Protein AF-A0A328DP71-F1 (afdb_monomer_lite)

Secondary structure (DSSP, 8-state):
-HHHHHHHHHHHHHTT-B-SSTT-B-HHHHHHHHHHHHHHH-----HHHHHHHHHHHHHHHHHHHHHHHT--TT-SEEEETTTTEEEES-HHHHHHHHHH-GGGGGS----SSS-----HHHHHHHTT-

pLDDT: mean 71.78, std 19.15, range [31.5, 97.19]

Radius of gyration: 16.1 Å; chains: 1; bounding box: 38×31×40 Å

Sequence (129 aa):
MDKVLGASFIEQLNQGNKLDGKLAWKSTSWTAAINALQVKLNVKVDKHNIQARLKTWEKHYDILHPLLISCNSGSPITWDYTAGRIMVHDENVWNERLKVCSCLLTLHLTRDQNTLLMNSHFAFLMAQF

Structure (mmCIF, N/CA/C/O backbone):
data_AF-A0A328DP71-F1
#
_entry.id   AF-A0A328DP71-F1
#
loop_
_atom_site.group_PDB
_atom_site.id
_atom_site.type_symbol
_atom_site.label_atom_id
_atom_site.label_alt_id
_atom_site.label_comp_id
_atom_site.label_asym_id
_atom_site.label_entity_id
_atom_site.label_seq_id
_atom_site.pdbx_PDB_ins_code
_atom_site.Cartn_x
_atom_site.Cartn_y
_atom_site.Cartn_z
_atom_site.occupancy
_atom_site.B_iso_or_equiv
_atom_site.auth_seq_id
_atom_site.auth_comp_id
_atom_site.auth_asym_id
_atom_site.auth_atom_id
_atom_site.pdbx_PDB_model_num
ATOM 1 N N . MET A 1 1 ? -3.771 -10.431 0.429 1.00 79.50 1 MET A N 1
ATOM 2 C CA . MET A 1 1 ? -3.831 -9.421 1.511 1.00 79.50 1 MET A CA 1
ATOM 3 C C . MET A 1 1 ? -3.735 -8.002 0.957 1.00 79.50 1 MET A C 1
ATOM 5 O O . MET A 1 1 ? -4.709 -7.268 1.066 1.00 79.50 1 MET A O 1
ATOM 9 N N . ASP A 1 2 ? -2.632 -7.635 0.298 1.00 82.00 2 ASP A N 1
ATOM 10 C CA . ASP A 1 2 ? -2.356 -6.234 -0.069 1.00 82.00 2 ASP A CA 1
ATOM 11 C C . ASP A 1 2 ? -3.384 -5.574 -0.984 1.00 82.00 2 ASP A C 1
ATOM 13 O O . ASP A 1 2 ? -3.732 -4.417 -0.781 1.00 82.00 2 ASP A O 1
ATOM 17 N N . LYS A 1 3 ? -3.940 -6.323 -1.942 1.00 80.25 3 LYS A N 1
ATOM 18 C CA . LYS A 1 3 ? -5.014 -5.830 -2.817 1.00 80.25 3 LYS A CA 1
ATOM 19 C C . LYS A 1 3 ? -6.246 -5.369 -2.025 1.00 80.25 3 LYS A C 1
ATOM 21 O O . LYS A 1 3 ? -6.822 -4.333 -2.334 1.00 80.25 3 LYS A O 1
ATOM 26 N N . VAL A 1 4 ? -6.639 -6.128 -0.998 1.00 87.44 4 VAL A N 1
ATOM 27 C CA . VAL A 1 4 ? -7.790 -5.798 -0.140 1.00 87.44 4 VAL A CA 1
ATOM 28 C C . VAL A 1 4 ? -7.469 -4.600 0.748 1.00 87.44 4 VAL A C 1
ATOM 30 O O . VAL A 1 4 ? -8.294 -3.699 0.873 1.00 87.44 4 VAL A O 1
ATOM 33 N N . LEU A 1 5 ? -6.262 -4.573 1.318 1.00 87.56 5 LEU A N 1
ATOM 34 C CA . LEU A 1 5 ? -5.817 -3.483 2.178 1.00 87.56 5 LEU A CA 1
ATOM 35 C C . LEU A 1 5 ? -5.727 -2.156 1.405 1.00 87.56 5 LEU A C 1
ATOM 37 O O . LEU A 1 5 ? -6.271 -1.150 1.850 1.00 87.56 5 LEU A O 1
ATOM 41 N N . GLY A 1 6 ? -5.114 -2.166 0.218 1.00 84.31 6 GLY A N 1
ATOM 42 C CA . GLY A 1 6 ? -4.977 -0.983 -0.632 1.00 84.31 6 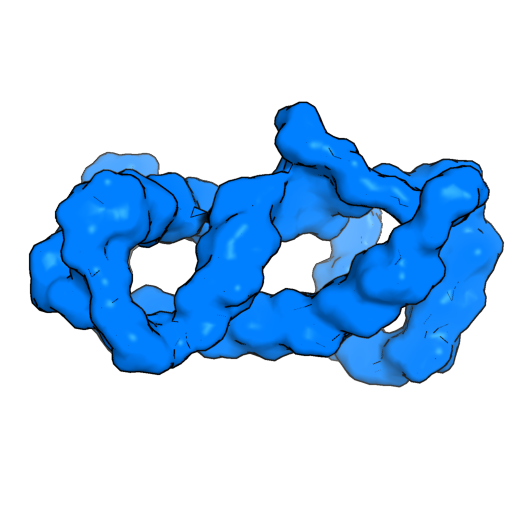GLY A CA 1
ATOM 43 C C . GLY A 1 6 ? -6.329 -0.440 -1.088 1.00 84.31 6 GLY A C 1
ATOM 44 O O . GLY A 1 6 ? -6.578 0.754 -0.964 1.00 84.31 6 GLY A O 1
ATOM 45 N N . ALA A 1 7 ? -7.240 -1.318 -1.527 1.00 85.25 7 ALA A N 1
ATOM 46 C CA . ALA A 1 7 ? -8.599 -0.915 -1.887 1.00 85.25 7 ALA A CA 1
ATOM 47 C C . ALA A 1 7 ? -9.344 -0.270 -0.704 1.00 85.25 7 ALA A C 1
ATOM 49 O O . ALA A 1 7 ? -9.975 0.769 -0.873 1.00 85.25 7 ALA A O 1
ATOM 50 N N . SER A 1 8 ? -9.223 -0.846 0.499 1.00 90.62 8 SER A N 1
ATOM 51 C CA . SER A 1 8 ? -9.856 -0.293 1.698 1.00 90.62 8 SER A CA 1
ATOM 52 C C . SER A 1 8 ? -9.330 1.103 2.034 1.00 90.62 8 SER A C 1
ATOM 54 O O . SER A 1 8 ? -10.126 1.989 2.322 1.00 90.62 8 SER A O 1
ATOM 56 N N . PHE A 1 9 ? -8.016 1.331 1.983 1.00 88.94 9 PHE A N 1
ATOM 57 C CA . PHE A 1 9 ? -7.458 2.651 2.294 1.00 88.94 9 PHE A CA 1
ATOM 58 C C . PHE A 1 9 ? -7.752 3.703 1.223 1.00 88.94 9 PHE A C 1
ATOM 60 O O . PHE A 1 9 ? -7.917 4.868 1.570 1.00 88.94 9 PHE A O 1
ATOM 67 N N . ILE A 1 10 ? -7.890 3.321 -0.048 1.00 85.31 10 ILE A N 1
ATOM 68 C CA . ILE A 1 10 ? -8.338 4.242 -1.105 1.00 85.31 10 ILE A CA 1
ATOM 69 C C . ILE A 1 10 ? -9.773 4.689 -0.872 1.00 85.31 10 ILE A C 1
ATOM 71 O O . ILE A 1 10 ? -10.075 5.873 -0.976 1.00 85.31 10 ILE A O 1
ATOM 75 N N . GLU A 1 11 ? -10.657 3.763 -0.516 1.00 90.44 11 GLU A N 1
ATOM 76 C CA . GLU A 1 11 ? -12.032 4.114 -0.175 1.00 90.44 11 GLU A CA 1
ATOM 77 C C . GLU A 1 11 ? -12.069 5.103 1.001 1.00 90.44 11 GLU A C 1
ATOM 79 O O . GLU A 1 11 ? -12.768 6.111 0.952 1.00 90.44 11 GLU A O 1
ATOM 84 N N . GLN A 1 12 ? -11.238 4.875 2.022 1.00 91.94 12 GLN A N 1
ATOM 85 C CA . GLN A 1 12 ? -11.110 5.783 3.164 1.00 91.94 12 GLN A CA 1
ATOM 86 C C . GLN A 1 12 ? -10.473 7.134 2.799 1.00 91.94 12 GLN A C 1
ATOM 88 O O . GLN A 1 12 ? -10.835 8.157 3.381 1.00 91.94 12 GLN A O 1
ATOM 93 N N . LEU A 1 13 ? -9.545 7.162 1.840 1.00 88.69 13 LEU A N 1
ATOM 94 C CA . LEU A 1 13 ? -8.968 8.393 1.299 1.00 88.69 13 LEU A CA 1
ATOM 95 C C . LEU A 1 13 ? -10.046 9.225 0.597 1.00 88.69 13 LEU A C 1
ATOM 97 O O . LEU A 1 13 ? -10.197 10.403 0.905 1.00 88.69 13 LEU A O 1
ATOM 101 N N . ASN A 1 14 ? -10.844 8.589 -0.264 1.00 88.38 14 ASN A N 1
ATOM 102 C CA . ASN A 1 14 ? -11.947 9.227 -0.987 1.00 88.38 14 ASN A CA 1
ATOM 103 C C . ASN A 1 14 ? -13.035 9.769 -0.043 1.00 88.38 14 ASN A C 1
ATOM 105 O O . ASN A 1 14 ? -13.737 10.714 -0.385 1.00 88.38 14 ASN A O 1
ATOM 109 N N . GLN A 1 15 ? -13.154 9.199 1.159 1.00 93.06 15 GLN A N 1
ATOM 110 C CA . GLN A 1 15 ? -14.043 9.671 2.227 1.00 93.06 15 GLN A CA 1
ATOM 111 C C . GLN A 1 15 ? -13.429 10.785 3.101 1.00 93.06 15 GLN A C 1
ATOM 113 O O . GLN A 1 15 ? -14.056 11.220 4.065 1.00 93.06 15 GLN A O 1
ATOM 118 N N . GLY A 1 16 ? -12.200 11.238 2.823 1.00 91.38 16 GLY A N 1
ATOM 119 C CA . GLY A 1 16 ? -11.530 12.281 3.610 1.00 91.38 16 GLY A CA 1
ATOM 120 C C . GLY A 1 16 ? -11.092 11.817 5.005 1.00 91.38 16 GLY A C 1
ATOM 121 O O . GLY A 1 16 ? -11.040 12.607 5.952 1.00 91.38 16 GLY A O 1
ATOM 122 N N . ASN A 1 17 ? -10.813 10.520 5.173 1.00 93.75 17 ASN A N 1
ATOM 123 C CA . ASN A 1 17 ? -10.360 9.953 6.449 1.00 93.75 17 ASN A CA 1
ATOM 124 C C . ASN A 1 17 ? -8.831 9.842 6.566 1.00 93.75 17 ASN A C 1
ATOM 126 O O . ASN A 1 17 ? -8.321 9.415 7.610 1.00 93.75 17 ASN A O 1
ATOM 130 N N . LYS A 1 18 ? -8.100 10.244 5.520 1.00 89.94 18 LYS A N 1
ATOM 131 C CA . LYS A 1 18 ? -6.659 10.501 5.579 1.00 89.94 18 LYS A CA 1
ATOM 132 C C . LYS A 1 18 ? -6.409 11.814 6.322 1.00 89.94 18 LYS A C 1
ATOM 134 O O . LYS A 1 18 ? -7.133 12.784 6.128 1.00 89.94 18 LYS A O 1
ATOM 139 N N . LEU A 1 19 ? -5.399 11.812 7.183 1.00 90.50 19 LEU A N 1
ATOM 140 C CA . LEU A 1 19 ? -4.893 12.994 7.878 1.00 90.50 19 LEU A CA 1
ATOM 141 C C . LEU A 1 19 ? -3.472 13.305 7.388 1.00 90.50 19 LEU A C 1
ATOM 143 O O . LEU A 1 19 ? -2.835 12.451 6.757 1.00 90.50 19 LEU A O 1
ATOM 147 N N . ASP A 1 20 ? -2.967 14.485 7.733 1.00 85.69 20 ASP A N 1
ATOM 148 C CA . ASP A 1 20 ? -1.612 14.903 7.376 1.00 85.69 20 ASP A CA 1
ATOM 149 C C . ASP A 1 20 ? -0.551 14.012 8.037 1.00 85.69 20 ASP A C 1
ATOM 151 O O . ASP A 1 20 ? -0.565 13.766 9.246 1.00 85.69 20 ASP A O 1
ATOM 155 N N . GLY A 1 21 ? 0.385 13.529 7.218 1.00 80.81 21 GLY A N 1
ATOM 156 C CA . GLY A 1 21 ? 1.491 12.658 7.617 1.00 80.81 21 GLY A CA 1
ATOM 157 C C . GLY A 1 21 ? 1.273 11.183 7.277 1.00 80.81 21 GLY A C 1
ATOM 158 O O . GLY A 1 21 ? 0.150 10.687 7.279 1.00 80.81 21 GLY A O 1
ATOM 159 N N . LYS A 1 22 ? 2.368 10.456 7.026 1.00 76.31 22 LYS A N 1
ATOM 160 C CA . LYS A 1 22 ? 2.415 9.069 6.521 1.00 76.31 22 LYS A CA 1
ATOM 161 C C . LYS A 1 22 ? 1.306 8.165 7.070 1.00 76.31 22 LYS A C 1
ATOM 163 O O . LYS A 1 22 ? 0.274 7.957 6.440 1.00 76.31 22 LYS A O 1
ATOM 168 N N . LEU A 1 23 ? 1.434 7.666 8.294 1.00 84.56 23 LEU A N 1
ATOM 169 C CA . LEU A 1 23 ? 0.460 6.730 8.875 1.00 84.56 23 LEU A CA 1
ATOM 170 C C . LEU A 1 23 ? -0.718 7.424 9.580 1.00 84.56 23 LEU A C 1
ATOM 172 O O . LEU A 1 23 ? -1.399 6.802 10.399 1.00 84.56 23 LEU A O 1
ATOM 176 N N . ALA A 1 24 ? -0.966 8.702 9.292 1.00 89.12 24 ALA A N 1
ATOM 177 C CA . ALA A 1 24 ? -2.044 9.450 9.913 1.00 89.12 24 ALA A CA 1
ATOM 178 C C . ALA A 1 24 ? -3.375 9.144 9.206 1.00 89.12 24 ALA A C 1
ATOM 180 O O . ALA A 1 24 ? -3.642 9.579 8.085 1.00 89.12 24 ALA A O 1
ATOM 181 N N . TRP A 1 25 ? -4.201 8.342 9.873 1.00 93.25 25 TRP A N 1
ATOM 182 C CA . TRP A 1 25 ? -5.540 7.952 9.436 1.00 93.25 25 TRP A CA 1
ATOM 183 C C . TRP A 1 25 ? -6.484 7.995 10.630 1.00 93.25 25 TRP A C 1
ATOM 185 O O . TRP A 1 25 ? -6.091 7.605 11.739 1.00 93.25 25 TRP A O 1
ATOM 195 N N . LYS A 1 26 ? -7.733 8.412 10.402 1.00 95.19 26 LYS A N 1
ATOM 196 C CA . LYS A 1 26 ? -8.783 8.347 11.426 1.00 95.19 26 LYS A CA 1
ATOM 197 C C . LYS A 1 26 ? -8.996 6.902 11.895 1.00 95.19 26 LYS A C 1
ATOM 199 O O . LYS A 1 26 ? -8.728 5.945 11.169 1.00 95.19 26 LYS A O 1
ATOM 204 N N . SER 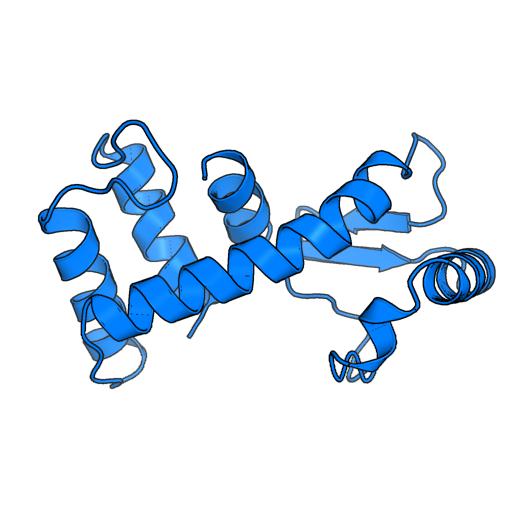A 1 27 ? -9.505 6.744 13.119 1.00 95.12 27 SER A N 1
ATOM 205 C CA . SER A 1 27 ? -9.780 5.423 13.713 1.00 95.12 27 SER A CA 1
ATOM 206 C C . SER A 1 27 ? -10.675 4.554 12.814 1.00 95.12 27 SER A C 1
ATOM 208 O O . SER A 1 27 ? -10.396 3.373 12.613 1.00 95.12 27 SER A O 1
ATOM 210 N N . THR A 1 28 ? -11.677 5.177 12.183 1.00 95.12 28 THR A N 1
ATOM 211 C CA . THR A 1 28 ? -12.607 4.540 11.239 1.00 95.12 28 THR A CA 1
ATOM 212 C C . THR A 1 28 ? -11.897 3.832 10.088 1.00 95.12 28 THR A C 1
ATOM 214 O O . THR A 1 28 ? -12.304 2.733 9.718 1.00 95.12 28 THR A O 1
ATOM 217 N N . SER A 1 29 ? -10.798 4.392 9.576 1.00 95.12 29 SER A N 1
ATOM 218 C CA . SER A 1 29 ? -10.039 3.787 8.480 1.00 95.12 29 SER A CA 1
ATOM 219 C C . SER A 1 29 ? -9.365 2.482 8.887 1.00 95.12 29 SER A C 1
ATOM 221 O O . SER A 1 29 ? -9.361 1.518 8.125 1.00 95.12 29 SER A O 1
ATOM 223 N N . TRP A 1 30 ? -8.817 2.427 10.105 1.00 95.88 30 TRP A N 1
ATOM 224 C CA . TRP A 1 30 ? -8.191 1.214 10.631 1.00 95.88 30 TRP A CA 1
ATOM 225 C C . TRP A 1 30 ? -9.229 0.119 10.861 1.00 95.88 30 TRP A C 1
ATOM 227 O O . TRP A 1 30 ? -9.011 -1.020 10.456 1.00 95.88 30 TRP A O 1
ATOM 237 N N . THR A 1 31 ? -10.379 0.466 11.443 1.00 97.19 31 THR A N 1
ATOM 238 C CA . THR A 1 31 ? -11.494 -0.471 11.625 1.00 97.19 31 THR A CA 1
ATOM 239 C C . THR A 1 31 ? -12.006 -0.998 10.286 1.00 97.19 31 THR A C 1
ATOM 241 O O . THR A 1 31 ? -12.204 -2.203 10.147 1.00 97.19 31 THR A O 1
ATOM 244 N N . ALA A 1 32 ? -12.160 -0.132 9.279 1.00 96.56 32 ALA A N 1
ATOM 245 C CA . ALA A 1 32 ? -12.574 -0.535 7.937 1.00 96.56 32 ALA A CA 1
ATOM 246 C C . ALA A 1 32 ? -11.587 -1.532 7.307 1.00 96.56 32 ALA A C 1
ATOM 248 O O . ALA A 1 32 ? -12.008 -2.571 6.800 1.00 96.56 32 ALA A O 1
ATOM 249 N N . ALA A 1 33 ? -10.281 -1.269 7.408 1.00 95.31 33 ALA A N 1
ATOM 250 C CA . ALA A 1 33 ? -9.249 -2.150 6.869 1.00 95.31 33 ALA A CA 1
ATOM 251 C C . ALA A 1 33 ? -9.195 -3.512 7.584 1.00 95.31 33 ALA A C 1
ATOM 253 O O . ALA A 1 33 ? -9.116 -4.551 6.923 1.00 95.31 33 ALA A O 1
ATOM 254 N N . ILE A 1 34 ? -9.286 -3.523 8.920 1.00 97.06 34 ILE A N 1
ATOM 255 C CA . ILE A 1 34 ? -9.350 -4.755 9.725 1.00 97.06 34 ILE A CA 1
ATOM 256 C C . ILE A 1 34 ? -10.578 -5.579 9.323 1.00 97.06 34 ILE A C 1
ATOM 258 O O . ILE A 1 34 ? -10.455 -6.764 9.012 1.00 97.06 34 ILE A O 1
ATOM 262 N N . ASN A 1 35 ? -11.749 -4.943 9.244 1.00 97.19 35 ASN A N 1
ATOM 263 C CA . ASN A 1 35 ? -12.988 -5.609 8.852 1.00 97.19 35 ASN A CA 1
ATOM 264 C C . ASN A 1 35 ? -12.921 -6.139 7.416 1.00 97.19 35 ASN A C 1
ATOM 266 O O . ASN A 1 35 ? -13.342 -7.263 7.160 1.00 97.19 35 ASN A O 1
ATOM 270 N N . ALA A 1 36 ? -12.358 -5.375 6.478 1.00 95.62 36 ALA A N 1
ATOM 271 C CA . ALA A 1 36 ? -12.211 -5.806 5.092 1.00 95.62 36 ALA A CA 1
ATOM 272 C C . ALA A 1 36 ? -11.336 -7.062 4.974 1.00 95.62 36 ALA A C 1
ATOM 274 O O . ALA A 1 36 ? -11.676 -7.976 4.221 1.00 95.62 36 ALA A O 1
ATOM 275 N N . LEU A 1 37 ? -10.234 -7.133 5.726 1.00 95.06 37 LEU A N 1
ATOM 276 C CA . LEU A 1 37 ? -9.365 -8.310 5.759 1.00 95.06 37 LEU A CA 1
ATOM 277 C C . LEU A 1 37 ? -10.040 -9.509 6.429 1.00 95.06 37 LEU A C 1
ATOM 279 O O . LEU A 1 37 ? -9.967 -10.620 5.898 1.00 95.06 37 LEU A O 1
ATOM 283 N N . GLN A 1 38 ? -10.747 -9.284 7.536 1.00 96.25 38 GLN A N 1
ATOM 284 C CA . GLN A 1 38 ? -11.478 -10.340 8.227 1.00 96.25 38 GLN A CA 1
ATOM 285 C C . GLN A 1 38 ? -12.607 -10.908 7.357 1.00 96.25 38 GLN A C 1
ATOM 287 O O . GLN A 1 38 ? -12.736 -12.120 7.241 1.00 96.25 38 GLN A O 1
ATOM 292 N N . VAL A 1 39 ? -13.408 -10.061 6.711 1.00 96.62 39 VAL A N 1
ATOM 293 C CA . VAL A 1 39 ? -14.561 -10.502 5.911 1.00 96.62 39 VAL A CA 1
ATOM 294 C C . VAL A 1 39 ? -14.123 -11.141 4.596 1.00 96.62 39 VAL A C 1
ATOM 296 O O . VAL A 1 39 ? -14.632 -12.195 4.228 1.00 96.62 39 VAL A O 1
ATOM 299 N N . LYS A 1 40 ? -13.184 -10.523 3.867 1.00 95.38 40 LYS A N 1
ATOM 300 C CA . LYS A 1 40 ? -12.838 -10.973 2.507 1.00 95.38 40 LYS A CA 1
ATOM 301 C C . LYS A 1 40 ? -11.820 -12.104 2.481 1.00 95.38 40 LYS A C 1
ATOM 303 O O . LYS A 1 40 ? -11.779 -12.842 1.505 1.00 95.38 40 LYS A O 1
ATOM 308 N N . LEU A 1 41 ? -10.960 -12.196 3.495 1.00 92.50 41 LEU A N 1
ATOM 309 C CA . LEU A 1 41 ? -9.839 -13.139 3.510 1.00 92.50 41 LEU A CA 1
ATOM 310 C C . LEU A 1 41 ? -9.819 -14.035 4.757 1.00 92.50 41 LEU A C 1
ATOM 312 O O . LEU A 1 41 ? -8.938 -14.883 4.854 1.00 92.50 41 LEU A O 1
ATOM 316 N N . ASN A 1 42 ? -10.750 -13.853 5.703 1.00 95.06 42 ASN A N 1
ATOM 317 C CA . ASN A 1 42 ? -10.768 -14.548 6.995 1.00 95.06 42 ASN A CA 1
ATOM 318 C C . ASN A 1 42 ? -9.456 -14.401 7.790 1.00 95.06 42 ASN A C 1
ATOM 320 O O . ASN A 1 42 ? -9.023 -15.323 8.481 1.00 95.06 42 ASN A O 1
ATOM 324 N N . VAL A 1 43 ? -8.805 -13.237 7.681 1.00 92.44 43 VAL A N 1
ATOM 325 C CA . VAL A 1 43 ? -7.556 -12.949 8.395 1.00 92.44 43 VAL A CA 1
ATOM 326 C C . VAL A 1 43 ? -7.829 -12.017 9.569 1.00 92.44 43 VAL A C 1
ATOM 328 O O . VAL A 1 43 ? -8.268 -10.883 9.373 1.00 92.44 43 VAL A O 1
ATOM 331 N N . LYS A 1 44 ? -7.472 -12.470 10.776 1.00 94.19 44 LYS A N 1
ATOM 332 C CA . LYS A 1 44 ? -7.454 -11.641 11.985 1.00 94.19 44 LYS A CA 1
ATOM 333 C C . LYS A 1 44 ? -6.145 -10.866 12.060 1.00 94.19 44 LYS A C 1
ATOM 335 O O . LYS A 1 44 ? -5.077 -11.463 12.162 1.00 94.19 44 LYS A O 1
ATOM 340 N N . VAL A 1 45 ? -6.244 -9.545 12.024 1.00 94.12 45 VAL A N 1
ATOM 341 C CA . VAL A 1 45 ? -5.126 -8.615 12.211 1.00 94.12 45 VAL A CA 1
ATOM 342 C C . VAL A 1 45 ? -5.553 -7.473 13.112 1.00 94.12 45 VAL A C 1
ATOM 344 O O . VAL A 1 45 ? -6.735 -7.135 13.184 1.00 94.12 45 VAL A O 1
ATOM 347 N N . ASP A 1 46 ? -4.580 -6.844 13.751 1.00 95.38 46 ASP A N 1
ATOM 348 C CA . ASP A 1 46 ? -4.765 -5.581 14.443 1.00 95.38 46 ASP A CA 1
ATOM 349 C C . ASP A 1 46 ? -4.159 -4.405 13.658 1.00 95.38 46 ASP A C 1
ATOM 351 O O . ASP A 1 46 ? -3.569 -4.540 12.577 1.00 95.38 46 ASP A O 1
ATOM 355 N N . LYS A 1 47 ? -4.308 -3.205 14.224 1.00 94.38 47 LYS A N 1
ATOM 356 C CA . LYS A 1 47 ? -3.741 -1.976 13.664 1.00 94.38 47 LYS A CA 1
ATOM 357 C C . LYS A 1 47 ? -2.219 -2.057 13.514 1.00 94.38 47 LYS A C 1
ATOM 359 O O . LYS A 1 47 ? -1.689 -1.534 12.535 1.00 94.38 47 LYS A O 1
ATOM 364 N N . HIS A 1 48 ? -1.517 -2.686 14.453 1.00 94.50 48 HIS A N 1
ATOM 365 C CA . HIS A 1 48 ? -0.062 -2.769 14.435 1.00 94.50 48 HIS A CA 1
ATOM 366 C C . HIS A 1 48 ? 0.431 -3.643 13.275 1.00 94.50 48 HIS A C 1
ATOM 368 O O . HIS A 1 48 ? 1.352 -3.245 12.560 1.00 94.50 48 HIS A O 1
ATOM 374 N N . ASN A 1 49 ? -0.231 -4.774 13.010 1.00 92.44 49 ASN A N 1
ATOM 375 C CA . ASN A 1 49 ? 0.072 -5.621 11.854 1.00 92.44 49 ASN A CA 1
ATOM 376 C C . ASN A 1 49 ? -0.096 -4.852 10.535 1.00 92.44 49 ASN A C 1
ATOM 378 O O . ASN A 1 49 ? 0.772 -4.910 9.662 1.00 92.44 49 ASN A O 1
ATOM 382 N N . ILE A 1 50 ? -1.191 -4.095 10.400 1.00 92.38 50 ILE A N 1
ATOM 383 C CA . ILE A 1 50 ? -1.454 -3.287 9.204 1.00 92.38 50 ILE A CA 1
ATOM 384 C C . ILE A 1 50 ? -0.398 -2.185 9.057 1.00 92.38 50 ILE A C 1
ATOM 386 O O . ILE A 1 50 ? 0.145 -2.003 7.971 1.00 92.38 50 ILE A O 1
ATOM 390 N N . GLN A 1 51 ? -0.053 -1.478 10.137 1.00 90.56 51 GLN A N 1
ATOM 391 C CA . GLN A 1 51 ? 0.998 -0.456 10.111 1.00 90.56 51 GLN A CA 1
ATOM 392 C C . GLN A 1 51 ? 2.359 -1.032 9.714 1.00 90.56 51 GLN A C 1
ATOM 394 O O . GLN A 1 51 ? 3.072 -0.417 8.923 1.00 90.56 51 GLN A O 1
ATOM 399 N N . ALA A 1 52 ? 2.722 -2.209 10.227 1.00 86.94 52 ALA A N 1
ATOM 400 C CA . ALA A 1 52 ? 3.945 -2.894 9.825 1.00 86.94 52 ALA A CA 1
ATOM 401 C C . ALA A 1 52 ? 3.936 -3.206 8.322 1.00 86.94 52 ALA A C 1
ATOM 403 O O . ALA A 1 52 ? 4.930 -2.961 7.639 1.00 86.94 52 ALA A O 1
ATOM 404 N N . ARG A 1 53 ? 2.793 -3.655 7.785 1.00 88.31 53 ARG A N 1
ATOM 405 C CA . ARG A 1 53 ? 2.645 -3.921 6.351 1.00 88.31 53 ARG A CA 1
ATOM 406 C C . ARG A 1 53 ? 2.783 -2.652 5.507 1.00 88.31 53 ARG A C 1
ATOM 408 O O . ARG A 1 53 ? 3.517 -2.676 4.525 1.00 88.31 53 ARG A O 1
ATOM 415 N N . LEU A 1 54 ? 2.166 -1.544 5.923 1.00 84.94 54 LEU A N 1
ATOM 416 C CA . LEU A 1 54 ? 2.298 -0.245 5.250 1.00 84.94 54 LEU A CA 1
ATOM 417 C C . LEU A 1 54 ? 3.744 0.286 5.279 1.00 84.94 54 LEU A C 1
ATOM 419 O O . LEU A 1 54 ? 4.212 0.831 4.287 1.00 84.94 54 LEU A O 1
ATOM 423 N N . LYS A 1 55 ? 4.503 0.057 6.359 1.00 82.69 55 LYS A N 1
ATOM 424 C CA . LYS A 1 55 ? 5.944 0.383 6.393 1.00 82.69 55 LYS A CA 1
ATOM 425 C C . LYS A 1 55 ? 6.762 -0.460 5.414 1.00 82.69 55 LYS A C 1
ATOM 427 O O . LYS A 1 55 ? 7.731 0.022 4.839 1.00 82.69 55 LYS A O 1
ATOM 432 N N . THR A 1 56 ? 6.412 -1.732 5.223 1.00 80.00 56 THR A N 1
ATOM 433 C CA . THR A 1 56 ? 7.041 -2.557 4.179 1.00 80.00 56 THR A CA 1
ATOM 434 C C . THR A 1 56 ? 6.737 -2.000 2.790 1.00 80.00 56 THR A C 1
ATOM 436 O O . THR A 1 56 ? 7.619 -1.974 1.938 1.00 80.00 56 THR A O 1
ATOM 439 N N . TRP A 1 57 ? 5.511 -1.525 2.569 1.00 79.12 57 TRP A N 1
ATOM 440 C CA . TRP A 1 57 ? 5.112 -0.910 1.306 1.00 79.12 57 TRP A CA 1
ATOM 441 C C . TRP A 1 57 ? 5.896 0.362 1.001 1.00 79.12 57 TRP A C 1
ATOM 443 O O . TRP A 1 57 ? 6.341 0.533 -0.128 1.00 79.12 57 TRP A O 1
ATOM 453 N N . GLU A 1 58 ? 6.123 1.195 2.016 1.00 76.81 58 GLU A N 1
ATOM 454 C CA . GLU A 1 58 ? 6.982 2.382 1.947 1.00 76.81 58 GLU A CA 1
ATOM 455 C C . GLU A 1 58 ? 8.389 2.025 1.488 1.00 76.81 58 GLU A C 1
ATOM 457 O O . GLU A 1 58 ? 8.840 2.520 0.463 1.00 76.81 58 GLU A O 1
ATOM 462 N N . LYS A 1 59 ? 9.033 1.058 2.147 1.00 75.12 59 LYS A N 1
ATOM 463 C CA . LYS A 1 59 ? 10.377 0.611 1.755 1.00 75.12 59 LYS A CA 1
ATOM 464 C C . LYS A 1 59 ? 10.431 0.085 0.322 1.00 75.12 59 LYS A C 1
ATOM 466 O O . LYS A 1 59 ? 11.402 0.328 -0.385 1.00 75.12 59 LYS A O 1
ATOM 471 N N . HIS A 1 60 ? 9.411 -0.657 -0.109 1.00 72.31 60 HIS A N 1
ATOM 472 C CA . HIS A 1 60 ? 9.343 -1.133 -1.490 1.00 72.31 60 HIS A CA 1
ATOM 473 C C . HIS A 1 60 ? 9.176 0.026 -2.475 1.00 72.31 60 HIS A C 1
ATOM 475 O O . HIS A 1 60 ? 9.822 0.030 -3.520 1.00 72.31 60 HIS A O 1
ATOM 481 N N . TYR A 1 61 ? 8.344 1.011 -2.138 1.00 71.88 61 TYR A N 1
ATOM 482 C CA . TYR A 1 61 ? 8.167 2.205 -2.951 1.00 71.88 61 TYR A CA 1
ATOM 483 C C . TYR A 1 61 ? 9.455 3.023 -3.035 1.00 71.88 61 TYR A C 1
ATOM 485 O O . TYR A 1 61 ? 9.847 3.377 -4.135 1.00 71.88 61 TYR A O 1
ATOM 493 N N . ASP A 1 62 ? 10.163 3.246 -1.928 1.00 73.69 62 ASP A N 1
ATOM 494 C CA . ASP A 1 62 ? 11.430 3.990 -1.913 1.00 73.69 62 ASP A CA 1
ATOM 495 C C . ASP A 1 62 ? 12.492 3.359 -2.826 1.00 73.69 62 ASP A C 1
ATOM 497 O O . ASP A 1 62 ? 13.288 4.065 -3.441 1.00 73.69 62 ASP A O 1
ATOM 501 N N . ILE A 1 63 ? 12.484 2.029 -2.958 1.00 71.88 63 ILE A N 1
ATOM 502 C CA . ILE A 1 63 ? 13.361 1.300 -3.883 1.00 71.88 63 ILE A CA 1
ATOM 503 C C . ILE A 1 63 ? 12.883 1.456 -5.335 1.00 71.88 63 ILE A C 1
ATOM 505 O O . ILE A 1 63 ? 13.689 1.652 -6.243 1.00 71.88 63 ILE A O 1
ATOM 509 N N . LEU A 1 64 ? 11.574 1.351 -5.574 1.00 68.69 64 LEU A N 1
ATOM 510 C CA . LEU A 1 64 ? 10.996 1.344 -6.921 1.00 68.69 64 LEU A CA 1
ATOM 511 C C . LEU A 1 64 ? 10.841 2.747 -7.519 1.00 68.69 64 LEU A C 1
ATOM 513 O O . LEU A 1 64 ? 10.931 2.911 -8.729 1.00 68.69 64 LEU A O 1
ATOM 517 N N . HIS A 1 65 ? 10.639 3.774 -6.705 1.00 71.31 65 HIS A N 1
ATOM 518 C CA . HIS A 1 65 ? 10.353 5.134 -7.144 1.00 71.31 65 HIS A CA 1
ATOM 519 C C . HIS A 1 65 ? 11.505 5.772 -7.943 1.00 71.31 65 HIS A C 1
ATOM 521 O O . HIS A 1 65 ? 11.235 6.276 -9.032 1.00 71.31 65 HIS A O 1
ATOM 527 N N . PRO A 1 66 ? 12.787 5.683 -7.531 1.00 69.56 66 PRO A N 1
ATOM 528 C CA . PRO A 1 66 ? 13.910 6.126 -8.364 1.00 69.56 66 PRO A CA 1
ATOM 529 C C . PRO A 1 66 ? 14.021 5.353 -9.690 1.00 69.56 66 PRO A C 1
ATOM 531 O O . PRO A 1 66 ? 14.349 5.926 -10.733 1.00 69.56 66 PRO A O 1
ATOM 534 N N . LEU A 1 67 ? 13.700 4.052 -9.676 1.00 67.88 67 LEU A N 1
ATOM 535 C CA . LEU A 1 67 ? 13.662 3.220 -10.886 1.00 67.88 67 LEU A CA 1
ATOM 536 C C . LEU A 1 67 ? 12.536 3.656 -11.836 1.00 67.88 67 LEU A C 1
ATOM 538 O O . LEU A 1 67 ? 12.708 3.610 -13.051 1.00 67.88 67 LEU A O 1
ATOM 542 N N . LEU A 1 68 ? 11.402 4.103 -11.292 1.00 65.00 68 LEU A N 1
ATOM 543 C CA . LEU A 1 68 ? 10.251 4.584 -12.053 1.00 65.00 68 LEU A CA 1
ATOM 544 C C . LEU A 1 68 ? 10.447 6.017 -12.571 1.00 65.00 68 LEU A C 1
ATOM 546 O O . LEU A 1 68 ? 10.123 6.274 -13.723 1.00 65.00 68 LEU A O 1
ATOM 550 N N . ILE A 1 69 ? 11.018 6.938 -11.784 1.00 63.38 69 ILE A N 1
ATOM 551 C CA . ILE A 1 69 ? 11.298 8.323 -12.220 1.00 63.38 69 ILE A CA 1
ATOM 552 C C . ILE A 1 69 ? 12.335 8.360 -13.344 1.00 63.38 69 ILE A C 1
ATOM 554 O O . ILE A 1 69 ? 12.253 9.197 -14.235 1.00 63.38 69 ILE A O 1
ATOM 558 N N . SER A 1 70 ? 13.298 7.439 -13.336 1.00 56.09 70 SER A N 1
ATOM 559 C CA . SER A 1 70 ? 14.252 7.284 -14.441 1.00 56.09 70 SER A CA 1
ATOM 560 C C . SER A 1 70 ? 13.638 6.645 -15.702 1.00 56.09 70 SER A C 1
ATOM 562 O O . SER A 1 70 ? 14.358 6.326 -16.653 1.00 56.09 70 SER A O 1
ATOM 564 N N . CYS A 1 71 ? 12.319 6.414 -15.733 1.00 54.81 71 CYS A N 1
ATOM 565 C CA . CYS A 1 71 ? 11.584 6.011 -16.928 1.00 54.81 71 CYS A CA 1
ATOM 566 C C . CYS A 1 71 ? 11.013 7.254 -17.628 1.00 54.81 71 CYS A C 1
ATOM 568 O O . CYS A 1 71 ? 10.067 7.873 -17.149 1.00 54.81 71 CYS A O 1
ATOM 570 N N . ASN A 1 72 ? 11.562 7.594 -18.794 1.00 51.50 72 ASN A N 1
ATOM 571 C CA . ASN A 1 72 ? 11.113 8.726 -19.611 1.00 51.50 72 ASN A CA 1
ATOM 572 C C . ASN A 1 72 ? 10.221 8.238 -20.772 1.00 51.50 72 ASN A C 1
ATOM 574 O O . ASN A 1 72 ? 10.126 7.042 -21.035 1.00 51.50 72 ASN A O 1
ATOM 578 N N . SER A 1 73 ? 9.565 9.136 -21.509 1.00 44.88 73 SER A N 1
ATOM 579 C CA . SER A 1 73 ? 8.803 8.736 -22.708 1.00 44.88 73 SER A CA 1
ATOM 580 C C . SER A 1 73 ? 9.722 8.072 -23.748 1.00 44.88 73 SER A C 1
ATOM 582 O O . SER A 1 73 ? 10.777 8.612 -24.064 1.00 44.88 73 SER A O 1
ATOM 584 N N . GLY A 1 74 ? 9.341 6.884 -24.239 1.00 53.44 74 GLY A N 1
ATOM 585 C CA . GLY A 1 74 ? 10.207 5.996 -25.037 1.00 53.44 74 GLY A CA 1
ATOM 586 C C . GLY A 1 74 ? 11.037 5.002 -24.207 1.00 53.44 74 GLY A C 1
ATOM 587 O O . GLY A 1 74 ? 11.855 4.276 -24.764 1.00 53.44 74 GLY A O 1
ATOM 588 N N . SER A 1 75 ? 10.837 4.967 -22.883 1.00 61.50 75 SER A N 1
ATOM 589 C CA . SER A 1 75 ? 11.562 4.093 -21.961 1.00 61.50 75 SER A CA 1
ATOM 590 C C . SER A 1 75 ? 11.256 2.612 -22.214 1.00 61.50 75 SER A C 1
ATOM 592 O O . SER A 1 75 ? 10.089 2.232 -22.333 1.00 61.50 75 SER A O 1
ATOM 594 N N . PRO A 1 76 ? 12.277 1.747 -22.170 1.00 61.81 76 PRO A N 1
ATOM 595 C CA . PRO A 1 76 ? 12.119 0.298 -22.227 1.00 61.81 76 PRO A CA 1
ATOM 596 C C . PRO A 1 76 ? 11.434 -0.309 -20.998 1.00 61.81 76 PRO A C 1
ATOM 598 O O . PRO A 1 76 ? 11.273 -1.520 -20.912 1.00 61.81 76 PRO A O 1
ATOM 601 N N . ILE A 1 77 ? 11.051 0.516 -20.024 1.00 64.44 77 ILE A N 1
ATOM 602 C CA . ILE A 1 77 ? 10.291 0.131 -18.840 1.00 64.44 77 ILE A CA 1
ATOM 603 C C . ILE A 1 77 ? 9.159 1.143 -18.668 1.00 64.44 77 ILE A C 1
ATOM 605 O O . ILE A 1 77 ? 9.408 2.350 -18.613 1.00 64.44 77 ILE A O 1
ATOM 609 N N . THR A 1 78 ? 7.922 0.660 -18.585 1.00 67.81 78 THR A N 1
ATOM 610 C CA . THR A 1 78 ? 6.706 1.482 -18.479 1.00 67.81 78 THR A CA 1
ATOM 611 C C . THR A 1 78 ? 5.765 0.928 -17.418 1.00 67.81 78 THR A C 1
ATOM 613 O O . THR A 1 78 ? 5.753 -0.275 -17.172 1.00 67.81 78 THR A O 1
ATOM 616 N N . TRP A 1 79 ? 4.925 1.772 -16.821 1.00 68.31 79 TRP A N 1
ATOM 617 C CA . TRP A 1 79 ? 3.846 1.315 -15.947 1.00 68.31 79 TRP A CA 1
ATOM 618 C C . TRP A 1 79 ? 2.586 0.991 -16.758 1.00 68.31 79 TRP A C 1
ATOM 620 O O . TRP A 1 79 ? 2.026 1.871 -17.409 1.00 68.31 79 TRP A O 1
ATOM 630 N N . ASP A 1 80 ? 2.106 -0.249 -16.698 1.00 66.12 80 ASP A N 1
ATOM 631 C CA . ASP A 1 80 ? 0.784 -0.604 -17.210 1.00 66.12 80 ASP A CA 1
ATOM 632 C C . ASP A 1 80 ? -0.265 -0.286 -16.142 1.00 66.12 80 ASP A C 1
ATOM 634 O O . ASP A 1 80 ? -0.441 -1.015 -15.162 1.00 66.12 80 ASP A O 1
ATOM 638 N N . TYR A 1 81 ? -0.964 0.833 -16.334 1.00 60.38 81 TYR A N 1
ATOM 639 C CA . TYR A 1 81 ? -2.042 1.274 -15.450 1.00 60.38 81 TYR A CA 1
ATOM 640 C C . TYR A 1 81 ? -3.254 0.336 -15.473 1.00 60.38 81 TYR A C 1
ATOM 642 O O . TYR A 1 81 ? -3.951 0.240 -14.462 1.00 60.38 81 TYR A O 1
ATOM 650 N N . THR A 1 82 ? -3.477 -0.371 -16.584 1.00 58.50 82 THR A N 1
ATOM 651 C CA . THR A 1 82 ? -4.604 -1.294 -16.775 1.00 58.50 82 THR A CA 1
ATOM 652 C C . THR A 1 82 ? -4.351 -2.603 -16.039 1.00 58.50 82 THR A C 1
ATOM 654 O O . THR A 1 82 ? -5.215 -3.087 -15.309 1.00 58.50 82 THR A O 1
ATOM 657 N N . ALA A 1 83 ? -3.149 -3.163 -16.186 1.00 59.97 83 ALA A N 1
ATOM 658 C CA . ALA A 1 83 ? -2.762 -4.403 -15.520 1.00 59.97 83 ALA A CA 1
ATOM 659 C C . ALA A 1 83 ? -2.191 -4.188 -14.106 1.00 59.97 83 ALA A C 1
ATOM 661 O O . ALA A 1 83 ? -2.062 -5.150 -13.351 1.00 59.97 83 ALA A O 1
ATOM 662 N N . GLY A 1 84 ? -1.855 -2.948 -13.731 1.00 56.91 84 GLY A N 1
ATOM 663 C CA . GLY A 1 84 ? -1.249 -2.624 -12.440 1.00 56.91 84 GLY A CA 1
ATOM 664 C C . GLY A 1 84 ? 0.106 -3.307 -12.256 1.00 56.91 84 GLY A C 1
ATOM 665 O O . GLY A 1 84 ? 0.320 -3.981 -11.250 1.00 56.91 84 GLY A O 1
ATOM 666 N N . ARG A 1 85 ? 0.983 -3.204 -13.260 1.00 61.88 85 ARG A N 1
ATOM 667 C CA . ARG A 1 85 ? 2.315 -3.824 -13.243 1.00 61.88 85 ARG A CA 1
ATOM 668 C C . ARG A 1 85 ? 3.327 -3.029 -14.050 1.00 61.88 85 ARG A C 1
ATOM 670 O O . ARG A 1 85 ? 2.969 -2.314 -14.982 1.00 61.88 85 ARG A O 1
ATOM 677 N N . ILE A 1 86 ? 4.602 -3.218 -13.732 1.00 67.12 86 ILE A N 1
ATOM 678 C CA . ILE A 1 86 ? 5.697 -2.746 -14.580 1.00 67.12 86 ILE A CA 1
ATOM 679 C C . ILE A 1 86 ? 5.790 -3.648 -15.813 1.00 67.12 86 ILE A C 1
ATOM 681 O O . ILE A 1 86 ? 5.845 -4.869 -15.690 1.00 67.12 86 ILE A O 1
ATOM 685 N N . MET A 1 87 ? 5.822 -3.033 -16.987 1.00 66.81 87 MET A N 1
ATOM 686 C CA . MET A 1 87 ? 6.111 -3.670 -18.264 1.00 66.81 87 MET A CA 1
ATOM 687 C C . MET A 1 87 ? 7.552 -3.366 -18.645 1.00 66.81 87 MET A C 1
ATOM 689 O O . MET A 1 87 ? 7.952 -2.202 -18.673 1.00 66.81 87 MET A O 1
ATOM 693 N N . VAL A 1 88 ? 8.311 -4.416 -18.937 1.00 71.31 88 VAL A N 1
ATOM 694 C CA . VAL A 1 88 ? 9.686 -4.337 -19.429 1.00 71.31 88 VAL A CA 1
ATOM 695 C C . VAL A 1 88 ? 9.664 -4.725 -20.903 1.00 71.31 88 VAL A C 1
ATOM 697 O O . VAL A 1 88 ? 9.267 -5.833 -21.252 1.00 71.31 88 VAL A O 1
ATOM 700 N N . HIS A 1 89 ? 10.050 -3.790 -21.759 1.00 71.31 89 HIS A N 1
ATOM 701 C CA . HIS A 1 89 ? 10.158 -3.945 -23.209 1.00 71.31 89 HIS A CA 1
ATOM 702 C C . HIS A 1 89 ? 11.599 -4.243 -23.652 1.00 71.31 89 HIS A C 1
ATOM 704 O O . HIS A 1 89 ? 11.794 -4.735 -24.758 1.00 71.31 89 HIS A O 1
ATOM 710 N N . ASP A 1 90 ? 12.596 -3.989 -22.793 1.00 73.19 90 ASP A N 1
ATOM 711 C CA . ASP A 1 90 ? 13.999 -4.380 -22.996 1.00 73.19 90 ASP A CA 1
ATOM 712 C C . ASP A 1 90 ? 14.597 -4.982 -21.714 1.00 73.19 90 ASP A C 1
ATOM 714 O O . ASP A 1 90 ? 14.799 -4.308 -20.698 1.00 73.19 90 ASP A O 1
ATOM 718 N N . GLU A 1 91 ? 14.897 -6.277 -21.786 1.00 69.06 91 GLU A N 1
ATOM 719 C CA . GLU A 1 91 ? 15.450 -7.066 -20.685 1.00 69.06 91 GLU A CA 1
ATOM 720 C C . GLU A 1 91 ? 16.897 -6.663 -20.341 1.00 69.06 91 GLU A C 1
ATOM 722 O O . GLU A 1 91 ? 17.318 -6.778 -19.190 1.00 69.06 91 GLU A O 1
ATOM 727 N N . ASN A 1 92 ? 17.676 -6.156 -21.303 1.00 69.75 92 ASN A N 1
ATOM 728 C CA . ASN A 1 92 ? 19.050 -5.714 -21.050 1.00 69.75 92 ASN A CA 1
ATOM 729 C C . ASN A 1 92 ? 19.057 -4.451 -20.190 1.00 69.75 92 ASN A C 1
ATOM 731 O O . ASN A 1 92 ? 19.801 -4.370 -19.214 1.00 69.75 92 ASN A O 1
ATOM 735 N N . VAL A 1 93 ? 18.158 -3.513 -20.487 1.00 68.50 93 VAL A N 1
ATOM 736 C CA . VAL A 1 93 ? 17.979 -2.274 -19.714 1.00 68.50 93 VAL A CA 1
ATOM 737 C C . VAL A 1 93 ? 17.497 -2.582 -18.296 1.00 68.50 93 VAL A C 1
ATOM 739 O O . VAL A 1 93 ? 17.951 -1.963 -17.331 1.00 68.50 93 VAL A O 1
ATOM 742 N N . TRP A 1 94 ? 16.617 -3.573 -18.143 1.00 71.06 94 TRP A N 1
ATOM 743 C CA . TRP A 1 94 ? 16.214 -4.076 -16.831 1.00 71.06 94 TRP A CA 1
ATOM 744 C C . TRP A 1 94 ? 17.395 -4.666 -16.050 1.00 71.06 94 TRP A C 1
ATOM 746 O O . TRP A 1 94 ? 17.647 -4.268 -14.912 1.00 71.06 94 TRP A O 1
ATOM 756 N N . ASN A 1 95 ? 18.177 -5.547 -16.675 1.00 68.44 95 ASN A N 1
ATOM 757 C CA . ASN A 1 95 ? 19.328 -6.193 -16.044 1.00 68.44 95 ASN A CA 1
ATOM 758 C C . ASN A 1 95 ? 20.446 -5.210 -15.667 1.00 68.44 95 ASN A C 1
ATOM 760 O O . ASN A 1 95 ? 21.091 -5.382 -14.633 1.00 68.44 95 ASN A O 1
ATOM 764 N N . GLU A 1 96 ? 20.683 -4.166 -16.459 1.00 66.06 96 GLU A N 1
ATOM 765 C CA . GLU A 1 96 ? 21.618 -3.094 -16.099 1.00 66.06 96 GLU A CA 1
ATOM 766 C C . GLU A 1 96 ? 21.132 -2.290 -14.891 1.00 66.06 96 GLU A C 1
ATOM 768 O O . GLU A 1 96 ? 21.916 -1.997 -13.987 1.00 66.06 96 GLU A O 1
ATOM 773 N N . ARG A 1 97 ? 19.828 -2.009 -14.805 1.00 65.19 97 ARG A N 1
ATOM 774 C CA . ARG A 1 97 ? 19.230 -1.319 -13.652 1.00 65.19 97 ARG A CA 1
ATOM 775 C C . ARG A 1 97 ? 19.281 -2.158 -12.373 1.00 65.19 97 ARG A C 1
ATOM 777 O O . ARG A 1 97 ? 19.544 -1.610 -11.303 1.00 65.19 97 ARG A O 1
ATOM 784 N N . LEU A 1 98 ? 19.118 -3.480 -12.472 1.00 62.44 98 LEU A N 1
ATOM 785 C CA . LEU A 1 98 ? 19.291 -4.392 -11.334 1.00 62.44 98 LEU A CA 1
ATOM 786 C C . LEU A 1 98 ? 20.720 -4.364 -10.7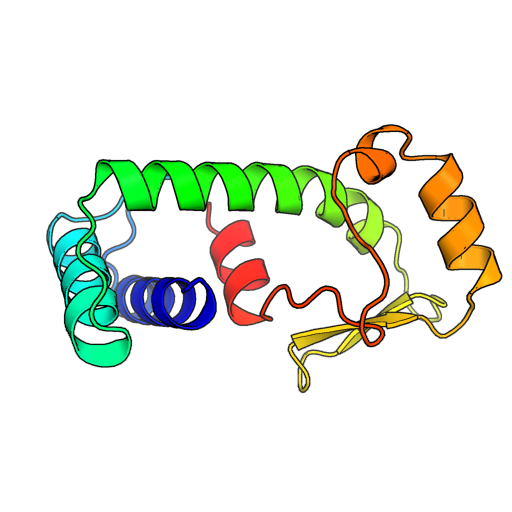71 1.00 62.44 98 LEU A C 1
ATOM 788 O O . LEU A 1 98 ? 20.897 -4.483 -9.561 1.00 62.44 98 LEU A O 1
ATOM 792 N N . LYS A 1 99 ? 21.738 -4.151 -11.618 1.00 61.69 99 LYS A N 1
ATOM 793 C CA . LYS A 1 99 ? 23.141 -4.041 -11.177 1.00 61.69 99 LYS A CA 1
ATOM 794 C C . LYS A 1 99 ? 23.411 -2.772 -10.363 1.00 61.69 99 LYS A C 1
ATOM 796 O O . LYS A 1 99 ? 24.257 -2.797 -9.474 1.00 61.69 99 LYS A O 1
ATOM 801 N N . VAL A 1 100 ? 22.695 -1.679 -10.641 1.00 54.38 100 VAL A N 1
ATOM 802 C CA . VAL A 1 100 ? 22.819 -0.403 -9.906 1.00 54.38 100 VAL A CA 1
ATOM 803 C C . VAL A 1 100 ? 22.176 -0.493 -8.515 1.00 54.38 100 VAL A C 1
ATOM 805 O O . VAL A 1 100 ? 22.642 0.138 -7.568 1.00 54.38 100 VAL A O 1
ATOM 808 N N . CYS A 1 101 ? 21.154 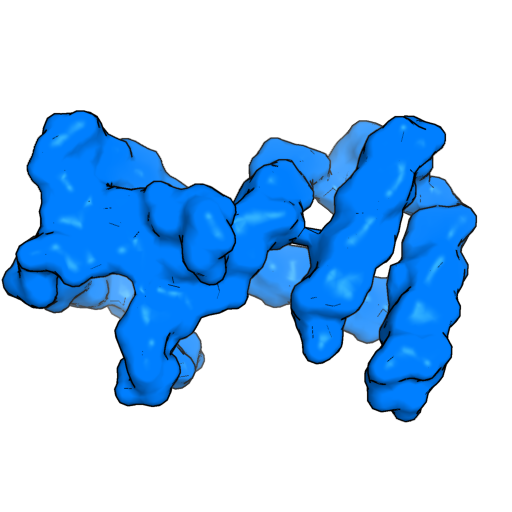-1.336 -8.348 1.00 52.47 101 CYS A N 1
ATOM 809 C CA . CYS A 1 101 ? 20.480 -1.558 -7.071 1.00 52.47 101 CYS A CA 1
ATOM 810 C C . CYS A 1 101 ? 20.891 -2.890 -6.417 1.00 52.47 101 CYS A C 1
ATOM 812 O O . CYS A 1 101 ? 20.128 -3.853 -6.400 1.00 52.47 101 CYS A O 1
ATOM 814 N N . SER A 1 102 ? 22.050 -2.905 -5.748 1.00 45.94 102 SER A N 1
ATOM 815 C CA . SER A 1 102 ? 22.499 -4.007 -4.867 1.00 45.94 102 SER A CA 1
ATOM 816 C C . SER A 1 102 ? 21.442 -4.449 -3.821 1.00 45.94 102 SER A C 1
ATOM 818 O O . SER A 1 102 ? 21.407 -5.604 -3.403 1.00 45.94 102 SER A O 1
ATOM 820 N N . CYS A 1 103 ? 20.497 -3.572 -3.454 1.00 44.75 103 CYS A N 1
ATOM 821 C CA . CYS A 1 103 ? 19.404 -3.866 -2.514 1.00 44.75 103 CYS A CA 1
ATOM 822 C C . CYS A 1 103 ? 18.270 -4.757 -3.068 1.00 44.75 103 CYS A C 1
ATOM 824 O O . CYS A 1 103 ? 17.491 -5.294 -2.280 1.00 44.75 103 CYS A O 1
ATOM 826 N N . LEU A 1 104 ? 18.146 -4.928 -4.391 1.00 46.69 104 LEU A N 1
ATOM 827 C CA . LEU A 1 104 ? 17.054 -5.716 -4.985 1.00 46.69 104 LEU A CA 1
ATOM 828 C C . LEU A 1 10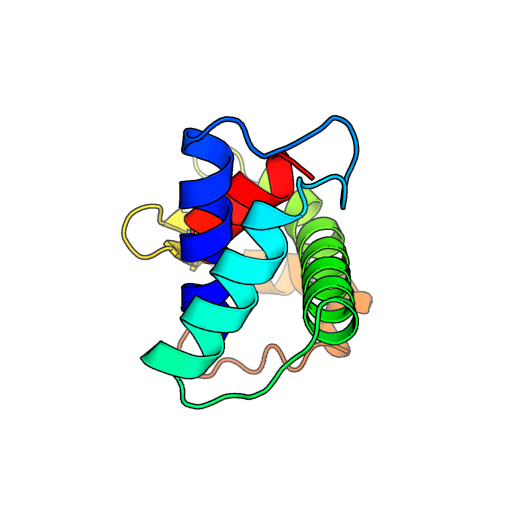4 ? 17.253 -7.231 -4.836 1.00 46.69 104 LEU A C 1
ATOM 830 O O . LEU A 1 104 ? 16.268 -7.958 -4.892 1.00 46.69 104 LEU A O 1
ATOM 834 N N . LEU A 1 105 ? 18.482 -7.705 -4.586 1.00 43.81 105 LEU A N 1
ATOM 835 C CA . LEU A 1 105 ? 18.775 -9.134 -4.386 1.00 43.81 105 LEU A CA 1
ATOM 836 C C . LEU A 1 105 ? 18.139 -9.714 -3.107 1.00 43.81 105 LEU A C 1
ATOM 838 O O . LEU A 1 105 ? 17.918 -10.920 -3.019 1.00 43.81 105 LEU A O 1
ATOM 842 N N . THR A 1 106 ? 17.847 -8.872 -2.110 1.00 40.56 106 THR A N 1
ATOM 843 C CA . THR A 1 106 ? 17.277 -9.291 -0.814 1.00 40.56 106 THR A CA 1
ATOM 844 C C . THR A 1 106 ? 15.760 -9.474 -0.874 1.00 40.56 106 THR A C 1
ATOM 846 O O . THR A 1 106 ? 15.174 -10.186 -0.059 1.00 40.56 106 THR A O 1
ATOM 849 N N . LEU A 1 107 ? 15.104 -8.852 -1.853 1.00 42.38 107 LEU A N 1
ATOM 850 C CA . LEU A 1 107 ? 13.730 -9.170 -2.197 1.00 42.38 107 LEU A CA 1
ATOM 851 C C . LEU A 1 107 ? 13.811 -10.353 -3.155 1.00 42.38 107 LEU A C 1
ATOM 853 O O . LEU A 1 107 ? 14.401 -10.231 -4.219 1.00 42.38 107 LEU A O 1
ATOM 857 N N . HIS A 1 108 ? 13.233 -11.497 -2.801 1.00 38.53 108 HIS A N 1
ATOM 858 C CA . HIS A 1 108 ? 12.954 -12.598 -3.728 1.00 38.53 108 HIS A CA 1
ATOM 859 C C . HIS A 1 108 ? 11.995 -12.106 -4.841 1.00 38.53 108 HIS A C 1
ATOM 861 O O . HIS A 1 108 ? 10.837 -12.501 -4.928 1.00 38.53 108 HIS A O 1
ATOM 867 N N . LEU A 1 109 ? 12.471 -11.213 -5.711 1.00 42.31 109 LEU A N 1
ATOM 868 C CA . LEU A 1 109 ? 11.883 -10.814 -6.984 1.00 42.31 109 LEU A CA 1
ATOM 869 C C . LEU A 1 109 ? 12.173 -11.916 -8.005 1.00 42.31 109 LEU A C 1
ATOM 871 O O . LEU A 1 109 ? 12.557 -11.669 -9.145 1.00 42.31 109 LEU A O 1
ATOM 875 N N . THR A 1 110 ? 12.054 -13.170 -7.574 1.00 33.59 110 THR A N 1
ATOM 876 C CA . THR A 1 110 ? 12.008 -14.309 -8.466 1.00 33.59 110 THR A CA 1
ATOM 877 C C . THR A 1 110 ? 10.743 -14.141 -9.271 1.00 33.59 110 THR A C 1
ATOM 879 O O . THR A 1 110 ? 9.640 -14.348 -8.772 1.00 33.59 110 THR A O 1
ATOM 882 N N . ARG A 1 111 ? 10.964 -13.659 -10.490 1.00 40.03 111 ARG A N 1
ATOM 883 C CA . ARG A 1 111 ? 10.270 -13.932 -11.740 1.00 40.03 111 ARG A CA 1
ATOM 884 C C . ARG A 1 111 ? 9.442 -15.221 -11.702 1.00 40.03 111 ARG A C 1
ATOM 886 O O . ARG A 1 111 ? 9.759 -16.180 -12.393 1.00 40.03 111 ARG A O 1
ATOM 893 N N . ASP A 1 112 ? 8.360 -15.231 -10.945 1.00 31.50 112 ASP A N 1
ATOM 894 C CA . ASP A 1 112 ? 7.199 -16.015 -11.302 1.00 31.50 112 ASP A CA 1
ATOM 895 C C . ASP A 1 112 ? 6.251 -15.032 -11.993 1.00 31.50 112 ASP A C 1
ATOM 897 O O . ASP A 1 112 ? 5.638 -14.160 -11.379 1.00 31.50 112 ASP A O 1
ATOM 901 N N . GLN A 1 113 ? 6.264 -15.107 -13.324 1.00 31.98 113 GLN A N 1
ATOM 902 C CA . GLN A 1 113 ? 5.336 -14.435 -14.240 1.00 31.98 113 GLN A CA 1
ATOM 903 C C . GLN A 1 113 ? 5.459 -12.913 -14.478 1.00 31.98 113 GLN A C 1
ATOM 905 O O . GLN A 1 113 ? 4.443 -12.249 -14.649 1.00 31.98 113 GLN A O 1
ATOM 910 N N . ASN A 1 114 ? 6.664 -12.337 -14.614 1.00 34.12 114 ASN A N 1
ATOM 911 C CA . ASN A 1 114 ? 6.836 -10.974 -15.180 1.00 34.12 114 ASN A CA 1
ATOM 912 C C . ASN A 1 114 ? 5.989 -9.865 -14.513 1.00 34.12 114 ASN A C 1
ATOM 914 O O . ASN A 1 114 ? 5.525 -8.931 -15.168 1.00 34.12 114 ASN A O 1
ATOM 918 N N . THR A 1 115 ? 5.777 -9.940 -13.200 1.00 36.75 115 THR A N 1
ATOM 919 C CA . THR A 1 115 ? 4.914 -8.981 -12.506 1.00 36.75 115 THR A CA 1
ATOM 920 C C . THR A 1 115 ? 5.506 -8.510 -11.189 1.00 36.75 115 THR A C 1
ATOM 922 O O . THR A 1 115 ? 5.405 -9.182 -10.167 1.00 36.75 115 THR A O 1
ATOM 925 N N . LEU A 1 116 ? 6.007 -7.274 -11.178 1.00 44.41 116 LEU A N 1
ATOM 926 C CA . LEU A 1 116 ? 5.937 -6.447 -9.978 1.00 44.41 116 LEU A CA 1
ATOM 927 C C . LEU A 1 116 ? 4.479 -6.000 -9.832 1.00 44.41 116 LEU A C 1
ATOM 929 O O . LEU A 1 116 ? 4.086 -4.961 -10.359 1.00 44.41 116 LEU A O 1
ATOM 933 N N . LEU A 1 117 ? 3.656 -6.811 -9.162 1.00 41.72 117 LEU A N 1
ATOM 934 C CA . LEU A 1 117 ? 2.304 -6.421 -8.749 1.00 41.72 117 LEU A CA 1
ATOM 935 C C . LEU A 1 117 ? 2.396 -5.405 -7.602 1.00 41.72 117 LEU A C 1
ATOM 937 O O . LEU A 1 117 ? 1.997 -5.674 -6.470 1.00 41.72 117 LEU A O 1
ATOM 941 N N . MET A 1 118 ? 2.895 -4.206 -7.881 1.00 46.84 118 MET A N 1
ATOM 942 C CA . MET A 1 118 ? 2.377 -3.051 -7.164 1.00 46.84 118 MET A CA 1
ATOM 943 C C . MET A 1 118 ? 1.044 -2.745 -7.839 1.00 46.84 118 MET A C 1
ATOM 945 O O . MET A 1 118 ? 0.999 -2.418 -9.012 1.00 46.84 118 MET A O 1
ATOM 949 N N . ASN A 1 119 ? -0.084 -2.893 -7.148 1.00 47.75 119 ASN A N 1
ATOM 950 C CA . ASN A 1 119 ? -1.333 -2.413 -7.741 1.00 47.75 119 ASN A CA 1
ATOM 951 C C . ASN A 1 119 ? -1.173 -0.912 -8.067 1.00 47.75 119 ASN A C 1
ATOM 953 O O . ASN A 1 119 ? -0.563 -0.184 -7.290 1.00 47.75 119 ASN A O 1
ATOM 957 N N . SER A 1 120 ? -1.738 -0.412 -9.165 1.00 44.81 120 SER A N 1
ATOM 958 C CA . SER A 1 120 ? -1.757 1.037 -9.465 1.00 44.81 120 SER A CA 1
ATOM 959 C C . SER A 1 120 ? -2.340 1.846 -8.297 1.00 44.81 120 SER A C 1
ATOM 961 O O . SER A 1 120 ? -1.814 2.883 -7.903 1.00 44.81 120 SER A O 1
ATOM 963 N N . HIS A 1 121 ? -3.352 1.270 -7.653 1.00 47.50 121 HIS A N 1
ATOM 964 C CA . HIS A 1 121 ? -3.923 1.683 -6.375 1.00 47.50 121 HIS A CA 1
ATOM 965 C C . HIS A 1 121 ? -2.899 1.806 -5.235 1.00 47.50 121 HIS A C 1
ATOM 967 O O . HIS A 1 121 ? -2.959 2.731 -4.435 1.00 47.50 121 HIS A O 1
ATOM 973 N N . PHE A 1 122 ? -1.934 0.897 -5.166 1.00 53.75 122 PHE A N 1
ATOM 974 C CA . PHE A 1 122 ? -0.861 0.927 -4.181 1.00 53.75 122 PHE A CA 1
ATOM 975 C C . PHE A 1 122 ? 0.123 2.057 -4.472 1.00 53.75 122 PHE A C 1
ATOM 977 O O . PHE A 1 122 ? 0.435 2.812 -3.567 1.00 53.75 122 PHE A O 1
ATOM 984 N N . ALA A 1 123 ? 0.570 2.224 -5.719 1.00 51.84 123 ALA A N 1
ATOM 985 C CA . ALA A 1 123 ? 1.465 3.324 -6.090 1.00 51.84 123 ALA A CA 1
ATOM 986 C C . ALA A 1 123 ? 0.827 4.695 -5.803 1.00 51.84 123 ALA A C 1
ATOM 988 O O . ALA A 1 123 ? 1.467 5.562 -5.217 1.00 51.84 123 ALA A O 1
ATOM 989 N N . PHE A 1 124 ? -0.459 4.854 -6.141 1.00 51.34 124 PHE A N 1
ATOM 990 C CA . PHE A 1 124 ? -1.223 6.070 -5.856 1.00 51.34 124 PHE A CA 1
ATOM 991 C C . PHE A 1 124 ? -1.376 6.319 -4.354 1.00 51.34 124 PHE A C 1
ATOM 993 O O . PHE A 1 124 ? -1.189 7.439 -3.898 1.00 51.34 124 PHE A O 1
ATOM 1000 N N . LEU A 1 125 ? -1.672 5.278 -3.570 1.00 55.97 125 LEU A N 1
ATOM 1001 C CA . LEU A 1 125 ? -1.763 5.396 -2.118 1.00 55.97 125 LEU A CA 1
ATOM 1002 C C . LEU A 1 125 ? -0.396 5.727 -1.493 1.00 55.97 125 LEU A C 1
ATOM 1004 O O . LEU A 1 125 ? -0.336 6.551 -0.590 1.00 55.97 125 LEU A O 1
ATOM 1008 N N . MET A 1 126 ? 0.693 5.134 -1.993 1.00 61.59 126 MET A N 1
ATOM 1009 C CA . MET A 1 126 ? 2.065 5.376 -1.527 1.00 61.59 126 MET A CA 1
ATOM 1010 C C . MET A 1 126 ? 2.593 6.767 -1.875 1.00 61.59 126 MET A C 1
ATOM 1012 O O . MET A 1 126 ? 3.335 7.325 -1.082 1.00 61.59 126 MET A O 1
ATOM 1016 N N . ALA A 1 127 ? 2.153 7.375 -2.979 1.00 55.56 127 ALA A N 1
ATOM 1017 C CA . ALA A 1 127 ? 2.440 8.781 -3.270 1.00 55.56 127 ALA A CA 1
ATOM 1018 C C . ALA A 1 127 ? 1.734 9.763 -2.305 1.00 55.56 127 ALA A C 1
ATOM 1020 O O . ALA A 1 127 ? 2.095 10.935 -2.259 1.00 55.56 127 ALA A O 1
ATOM 1021 N N . GLN A 1 128 ? 0.733 9.290 -1.551 1.00 51.22 128 GLN A N 1
ATOM 1022 C CA . GLN A 1 128 ? -0.011 10.053 -0.536 1.00 51.22 128 GLN A CA 1
ATOM 1023 C C . GLN A 1 128 ? 0.438 9.732 0.907 1.00 51.22 128 GLN A C 1
ATOM 1025 O O . GLN A 1 128 ? -0.165 10.230 1.865 1.00 51.22 128 GLN A O 1
ATOM 1030 N N . PHE A 1 129 ? 1.441 8.860 1.068 1.00 50.72 129 PHE A N 1
ATOM 1031 C CA . PHE A 1 129 ? 2.102 8.550 2.336 1.00 50.72 129 PHE A CA 1
ATOM 1032 C C . PHE A 1 129 ? 3.34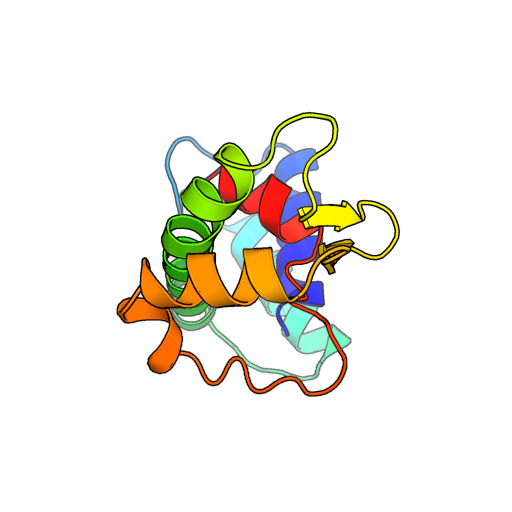0 9.438 2.489 1.00 50.72 129 PHE A C 1
ATOM 1034 O O . PHE A 1 129 ? 3.344 10.244 3.446 1.00 50.72 129 PHE A O 1
#

Foldseek 3Di:
DVVQLLVLVVVQVVVVQADPDQPRGHPVSQVSSQVSCCVVPVDHDHSVVSVVVSVVLLVVCVLCVVVAVVADVVRQWDQDLPVQFIHGNDVVVVVVVVVVCPPCVVPPPPPPDRGPNPGNSSNVSSVVD

InterPro domains:
  IPR024752 Myb/SANT-like domain [PF12776] (1-96)

Organism: NCBI:txid267555